Protein AF-A0AAV2E7E8-F1 (afdb_monomer_lite)

Radius of gyration: 23.96 Å; chains: 1; bounding box: 66×67×50 Å

Organism: NCBI:txid586398

Structure (mmCIF, N/CA/C/O backbone):
data_AF-A0AAV2E7E8-F1
#
_entry.id   AF-A0AAV2E7E8-F1
#
loop_
_atom_site.group_PDB
_atom_site.id
_atom_site.type_symbol
_atom_site.label_atom_id
_atom_site.label_alt_id
_atom_site.label_comp_id
_atom_site.label_asym_id
_atom_site.label_entity_id
_atom_site.label_seq_id
_atom_site.pdbx_PDB_ins_code
_atom_site.Cartn_x
_atom_site.Cartn_y
_atom_site.Cartn_z
_atom_site.occupancy
_atom_site.B_iso_or_equiv
_atom_site.auth_seq_id
_atom_site.auth_comp_id
_atom_site.auth_asym_id
_atom_site.auth_atom_id
_atom_site.pdbx_PDB_model_num
ATOM 1 N N . MET A 1 1 ? 49.429 22.406 -26.786 1.00 33.91 1 MET A N 1
ATOM 2 C CA . MET A 1 1 ? 49.456 23.536 -25.833 1.00 33.91 1 MET A CA 1
ATOM 3 C C . MET A 1 1 ? 48.146 23.530 -25.063 1.00 33.91 1 MET A C 1
ATOM 5 O O . MET A 1 1 ? 47.120 23.198 -25.635 1.00 33.91 1 MET A O 1
ATOM 9 N N . HIS A 1 2 ? 48.253 23.764 -23.764 1.00 39.00 2 HIS A N 1
ATOM 10 C CA . HIS A 1 2 ? 47.274 23.572 -22.694 1.00 39.00 2 HIS A CA 1
ATOM 11 C C . HIS A 1 2 ? 45.942 24.323 -22.896 1.00 39.00 2 HIS A C 1
ATOM 13 O O . HIS A 1 2 ? 45.970 25.504 -23.233 1.00 39.00 2 HIS A O 1
ATOM 19 N N . ILE A 1 3 ? 44.807 23.685 -22.582 1.00 33.84 3 ILE A N 1
ATOM 20 C CA . ILE A 1 3 ? 43.578 24.383 -22.161 1.00 33.84 3 ILE A CA 1
ATOM 21 C C . ILE A 1 3 ? 43.200 23.827 -20.774 1.00 33.84 3 ILE A C 1
ATOM 23 O O . ILE A 1 3 ? 43.274 22.610 -20.594 1.00 33.84 3 ILE A O 1
ATOM 27 N N . PRO A 1 4 ? 42.902 24.678 -19.773 1.00 36.94 4 PRO A N 1
ATOM 28 C CA . PRO A 1 4 ? 43.072 24.346 -18.362 1.00 36.94 4 PRO A CA 1
ATOM 29 C C . PRO A 1 4 ? 41.870 23.628 -17.750 1.00 36.94 4 PRO A C 1
ATOM 31 O O . PRO A 1 4 ? 40.715 23.886 -18.083 1.00 36.94 4 PRO A O 1
ATOM 34 N N . SER A 1 5 ? 42.173 22.798 -16.759 1.00 44.66 5 SER A N 1
ATOM 35 C CA . SER A 1 5 ? 41.246 22.231 -15.789 1.00 44.66 5 SER A CA 1
ATOM 36 C C . SER A 1 5 ? 40.805 23.288 -14.771 1.00 44.66 5 SER A C 1
ATOM 38 O O . SER A 1 5 ? 41.518 23.516 -13.797 1.00 44.66 5 SER A O 1
ATOM 40 N N . HIS A 1 6 ? 39.645 23.916 -14.969 1.00 56.31 6 HIS A N 1
ATOM 41 C CA . HIS A 1 6 ? 38.824 24.422 -13.863 1.00 56.31 6 HIS A CA 1
ATOM 42 C C . HIS A 1 6 ? 37.425 24.812 -14.355 1.00 56.31 6 HIS A C 1
ATOM 44 O O . HIS A 1 6 ? 37.225 25.920 -14.842 1.00 56.31 6 HIS A O 1
ATOM 50 N N . PHE A 1 7 ? 36.448 23.927 -14.167 1.00 31.77 7 PHE A N 1
ATOM 51 C CA . PHE A 1 7 ? 35.120 24.350 -13.730 1.00 31.77 7 PHE A CA 1
ATOM 52 C C . PHE A 1 7 ? 34.410 23.160 -13.086 1.00 31.77 7 PHE A C 1
ATOM 54 O O . PHE A 1 7 ? 33.981 22.216 -13.742 1.00 31.77 7 PHE A O 1
ATOM 61 N N . MET A 1 8 ? 34.367 23.206 -11.761 1.00 48.09 8 ME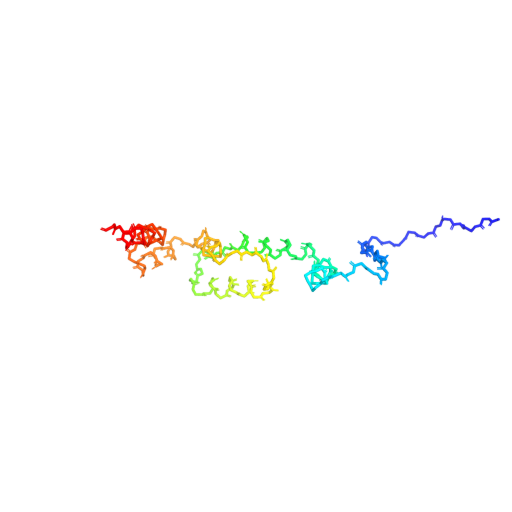T A N 1
ATOM 62 C CA . MET A 1 8 ? 33.480 22.413 -10.933 1.00 48.09 8 MET A CA 1
ATOM 63 C C . MET A 1 8 ? 32.146 23.165 -10.918 1.00 48.09 8 MET A C 1
ATOM 65 O O . MET A 1 8 ? 32.094 24.278 -10.401 1.00 48.09 8 MET A O 1
ATOM 69 N N . VAL A 1 9 ? 31.111 22.597 -11.538 1.00 38.69 9 VAL A N 1
ATOM 70 C CA . VAL A 1 9 ? 29.712 22.971 -11.293 1.00 38.69 9 VAL A CA 1
ATOM 71 C C . VAL A 1 9 ? 28.928 21.670 -11.203 1.00 38.69 9 VAL A C 1
ATOM 73 O O . VAL A 1 9 ? 28.656 21.013 -12.201 1.00 38.69 9 VAL A O 1
ATOM 76 N N . ASP A 1 10 ? 28.690 21.313 -9.951 1.00 38.62 10 ASP A N 1
ATOM 77 C CA . ASP A 1 10 ? 27.472 20.721 -9.429 1.00 38.62 10 ASP A CA 1
ATOM 78 C C . ASP A 1 10 ? 27.165 19.272 -9.826 1.00 38.62 10 ASP A C 1
ATOM 80 O O . ASP A 1 10 ? 26.886 18.910 -10.968 1.00 38.62 10 ASP A O 1
ATOM 84 N N . GLY A 1 11 ? 27.188 18.427 -8.790 1.00 46.97 11 GLY A N 1
ATOM 85 C CA . GLY A 1 11 ? 26.577 17.110 -8.813 1.00 46.97 11 GLY A CA 1
ATOM 86 C C . GLY A 1 11 ? 25.097 17.186 -9.188 1.00 46.97 11 GLY A C 1
ATOM 87 O O . GLY A 1 11 ? 24.481 18.245 -9.132 1.00 46.97 11 GLY A O 1
ATOM 88 N N . TRP A 1 12 ? 24.548 16.015 -9.516 1.00 43.59 12 TRP A N 1
ATOM 89 C CA . TRP A 1 12 ? 23.216 15.781 -10.087 1.00 43.59 12 TRP A CA 1
ATOM 90 C C . TRP A 1 12 ? 23.160 15.917 -11.612 1.00 43.59 12 TRP A C 1
ATOM 92 O O . TRP A 1 12 ? 22.627 16.879 -12.145 1.00 43.59 12 TRP A O 1
ATOM 102 N N . ASN A 1 13 ? 23.698 14.908 -12.311 1.00 44.09 13 ASN A N 1
ATOM 103 C CA . ASN A 1 13 ? 23.050 14.221 -13.443 1.00 44.09 13 ASN A CA 1
ATOM 104 C C . ASN A 1 13 ? 24.015 13.199 -14.059 1.00 44.09 13 ASN A C 1
ATOM 106 O O . ASN A 1 13 ? 24.544 13.392 -15.149 1.00 44.09 13 ASN A O 1
ATOM 110 N N . GLN A 1 14 ? 24.219 12.073 -13.376 1.00 41.88 14 GLN A N 1
ATOM 111 C CA . GLN A 1 14 ? 24.822 10.899 -14.005 1.00 41.88 14 GLN A CA 1
ATOM 112 C C . GLN A 1 14 ? 23.716 9.963 -14.494 1.00 41.88 14 GLN A C 1
ATOM 114 O O . GLN A 1 14 ? 23.553 8.844 -14.023 1.00 41.88 14 GLN A O 1
ATOM 119 N N . VAL A 1 15 ? 22.922 10.453 -15.446 1.00 48.22 15 VAL A N 1
ATOM 120 C CA . VAL A 1 15 ? 22.283 9.572 -16.426 1.00 48.22 15 VAL A CA 1
ATOM 121 C C . VAL A 1 15 ? 23.244 9.487 -17.599 1.00 48.22 15 VAL A C 1
ATOM 123 O O . VAL A 1 15 ? 23.202 10.279 -18.537 1.00 48.22 15 VAL A O 1
ATOM 126 N N . GLU A 1 16 ? 24.184 8.556 -17.501 1.00 47.12 16 GLU A N 1
ATOM 127 C CA . GLU A 1 16 ? 25.061 8.199 -18.606 1.00 47.12 16 GLU A CA 1
ATOM 128 C C . GLU A 1 16 ? 24.173 7.701 -19.761 1.00 47.12 16 GLU A C 1
ATOM 130 O O . GLU A 1 16 ? 23.656 6.584 -19.744 1.00 47.12 16 GLU A O 1
ATOM 135 N N . CYS A 1 17 ? 23.907 8.564 -20.748 1.00 49.12 17 CYS A N 1
ATOM 136 C CA . CYS A 1 17 ? 23.225 8.180 -21.982 1.00 49.12 17 CYS A CA 1
ATOM 137 C C . CYS A 1 17 ? 24.193 7.318 -22.800 1.00 49.12 17 CYS A C 1
ATOM 139 O O . CYS A 1 17 ? 24.847 7.792 -23.727 1.00 49.12 17 CYS A O 1
ATOM 141 N N . THR A 1 18 ? 24.315 6.044 -22.434 1.00 48.75 18 THR A N 1
ATOM 142 C CA . THR A 1 18 ? 25.088 5.072 -23.201 1.00 48.75 18 THR A CA 1
ATOM 143 C C . THR A 1 18 ? 24.425 4.905 -24.571 1.00 48.75 18 THR A C 1
ATOM 145 O O . THR A 1 18 ? 23.301 4.418 -24.711 1.00 48.75 18 THR A O 1
ATOM 148 N N . TYR A 1 19 ? 25.091 5.401 -25.612 1.00 51.25 19 TYR A N 1
ATOM 149 C CA . TYR A 1 19 ? 24.662 5.234 -26.997 1.00 51.25 19 TYR A CA 1
ATOM 150 C C . TYR A 1 19 ? 24.849 3.757 -27.379 1.00 51.25 19 TYR A C 1
ATOM 152 O O . TYR A 1 19 ? 25.969 3.315 -27.624 1.00 51.25 19 TYR A O 1
ATOM 160 N N . GLN A 1 20 ? 23.770 2.965 -27.365 1.00 57.78 20 GLN A N 1
ATOM 161 C CA . GLN A 1 20 ? 23.816 1.564 -27.799 1.00 57.78 20 GLN A CA 1
ATOM 162 C C . GLN A 1 20 ? 23.797 1.461 -29.338 1.00 57.78 20 GLN A C 1
ATOM 164 O O . GLN A 1 20 ? 23.099 2.240 -29.989 1.00 57.78 20 GLN A O 1
ATOM 169 N N . PRO A 1 21 ? 24.533 0.507 -29.941 1.00 56.88 21 PRO A N 1
ATOM 170 C CA . PRO A 1 21 ? 24.672 0.410 -31.393 1.00 56.88 21 PRO A CA 1
ATOM 171 C C . PRO A 1 21 ? 23.352 0.049 -32.102 1.00 56.88 21 PRO A C 1
ATOM 173 O O . PRO A 1 21 ? 22.477 -0.610 -31.530 1.00 56.88 21 PRO A O 1
ATOM 176 N N . HIS A 1 22 ? 23.252 0.473 -33.371 1.00 48.69 22 HIS A N 1
ATOM 177 C CA . HIS A 1 22 ? 22.077 0.501 -34.277 1.00 48.69 22 HIS A CA 1
ATOM 178 C C . HIS A 1 22 ? 21.394 -0.853 -34.595 1.00 48.69 22 HIS A C 1
ATOM 180 O O . HIS A 1 22 ? 20.626 -0.954 -35.543 1.00 48.69 22 HIS A O 1
ATOM 186 N N . HIS A 1 23 ? 21.663 -1.916 -33.842 1.00 55.62 23 HIS A N 1
ATOM 187 C CA . HIS A 1 23 ? 21.192 -3.285 -34.126 1.00 55.62 23 HIS A CA 1
ATOM 188 C C . HIS A 1 23 ? 20.943 -4.098 -32.847 1.00 55.62 23 HIS A C 1
ATOM 190 O O . HIS A 1 23 ? 20.874 -5.322 -32.873 1.00 55.62 23 HIS A O 1
ATOM 196 N N . SER A 1 24 ? 20.827 -3.428 -31.701 1.00 68.00 24 SER A N 1
ATOM 197 C CA . SER A 1 24 ? 20.795 -4.109 -30.407 1.00 68.00 24 SER A CA 1
ATOM 198 C C . SER A 1 24 ? 19.408 -4.555 -29.947 1.00 68.00 24 SER A C 1
ATOM 200 O O . SER A 1 24 ? 19.342 -5.158 -28.888 1.00 68.00 24 SER A O 1
ATOM 202 N N . ILE A 1 25 ? 18.331 -4.231 -30.672 1.00 77.25 25 ILE A N 1
ATOM 203 C CA . ILE A 1 25 ? 16.953 -4.592 -30.305 1.00 77.25 25 ILE A CA 1
ATOM 204 C C . ILE A 1 25 ?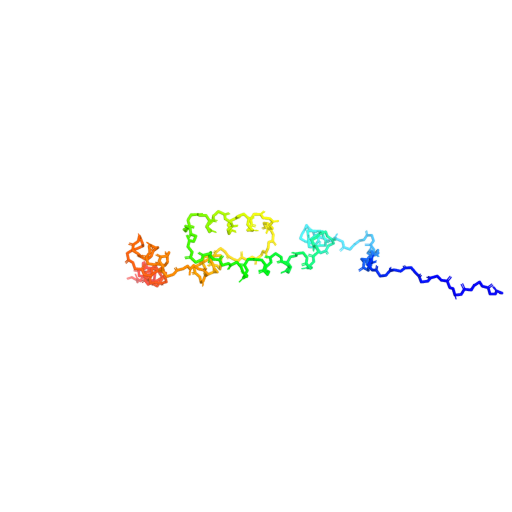 16.473 -5.680 -31.256 1.00 77.25 25 ILE A C 1
ATOM 206 O O . ILE A 1 25 ? 16.256 -5.415 -32.436 1.00 77.25 25 ILE A O 1
ATOM 210 N N . THR A 1 26 ? 16.347 -6.903 -30.745 1.00 85.12 26 THR A N 1
ATOM 211 C CA . THR A 1 26 ? 16.078 -8.096 -31.576 1.00 85.12 26 THR A CA 1
ATOM 212 C C . THR A 1 26 ? 14.681 -8.688 -31.387 1.00 85.12 26 THR A C 1
ATOM 214 O O . THR A 1 26 ? 14.253 -9.513 -32.191 1.00 85.12 26 THR A O 1
ATOM 217 N N . SER A 1 27 ? 13.936 -8.242 -30.372 1.00 87.56 27 SER A N 1
ATOM 218 C CA . SER A 1 27 ? 12.559 -8.663 -30.106 1.00 87.56 27 SER A CA 1
ATOM 219 C C . SER A 1 27 ? 11.739 -7.541 -29.461 1.00 87.56 27 SER A C 1
ATOM 221 O O . SER A 1 27 ? 12.283 -6.530 -29.009 1.00 87.56 27 SER A O 1
ATOM 223 N N . TRP A 1 28 ? 10.417 -7.730 -29.406 1.00 80.44 28 TRP A N 1
ATOM 224 C CA . TRP A 1 28 ? 9.513 -6.840 -28.673 1.00 80.44 28 TRP A CA 1
ATOM 225 C C . TRP A 1 28 ? 9.860 -6.778 -27.180 1.00 80.44 28 TRP A C 1
ATOM 227 O O . TRP A 1 28 ? 9.926 -5.691 -26.613 1.00 80.44 28 TRP A O 1
ATOM 237 N N . ASP A 1 29 ? 10.179 -7.920 -26.568 1.00 79.94 29 ASP A N 1
ATOM 238 C CA . ASP A 1 29 ? 10.576 -7.976 -25.159 1.00 79.94 29 ASP A CA 1
ATOM 239 C C . ASP A 1 29 ? 11.867 -7.198 -24.894 1.00 79.94 29 ASP A C 1
ATOM 241 O O . ASP A 1 29 ? 11.973 -6.489 -23.897 1.00 79.94 29 ASP A O 1
ATOM 245 N N . ASP A 1 30 ? 12.844 -7.272 -25.798 1.00 81.56 30 ASP A N 1
ATOM 246 C CA . ASP A 1 30 ? 14.108 -6.543 -25.675 1.00 81.56 30 ASP A CA 1
ATOM 247 C C . ASP A 1 30 ? 13.902 -5.021 -25.807 1.00 81.56 30 ASP A C 1
ATOM 249 O O . ASP A 1 30 ? 14.463 -4.235 -25.039 1.00 81.56 30 ASP A O 1
ATOM 253 N N . LEU A 1 31 ? 13.012 -4.593 -26.712 1.00 83.00 31 LEU A N 1
ATOM 254 C CA . LEU A 1 31 ? 12.579 -3.197 -26.815 1.00 83.00 31 LEU A CA 1
ATOM 255 C C . LEU A 1 31 ? 11.907 -2.732 -25.519 1.00 83.00 31 LEU A C 1
ATOM 257 O O . LEU A 1 31 ? 12.288 -1.696 -24.973 1.00 83.00 31 LEU A O 1
ATOM 261 N N . CYS A 1 32 ? 10.927 -3.494 -25.028 1.00 78.81 32 CYS A N 1
ATOM 262 C CA . CYS A 1 32 ? 10.210 -3.194 -23.795 1.00 78.81 32 CYS A CA 1
ATOM 263 C C . CYS A 1 32 ? 11.171 -3.108 -22.609 1.00 78.81 32 CYS A C 1
ATOM 265 O O . CYS A 1 32 ? 11.161 -2.112 -21.892 1.00 78.81 32 CYS A O 1
ATOM 267 N N . ASN A 1 33 ? 12.061 -4.085 -22.437 1.00 76.44 33 ASN A N 1
ATOM 268 C CA . ASN A 1 33 ? 13.027 -4.119 -21.342 1.00 76.44 33 ASN A CA 1
ATOM 269 C C . ASN A 1 33 ? 13.981 -2.925 -21.372 1.00 76.44 33 ASN A C 1
ATOM 271 O O . ASN A 1 33 ? 14.212 -2.299 -20.339 1.00 76.44 33 ASN A O 1
ATOM 275 N N . LYS A 1 34 ? 14.505 -2.552 -22.544 1.00 80.00 34 LYS A N 1
ATOM 276 C CA . LYS A 1 34 ? 15.376 -1.374 -22.672 1.00 80.00 34 LYS A CA 1
ATOM 277 C C . LYS A 1 34 ? 14.625 -0.068 -22.480 1.00 80.00 34 LYS A C 1
ATOM 279 O O . LYS A 1 34 ? 15.170 0.863 -21.891 1.00 80.00 34 LYS A O 1
ATOM 284 N N . PHE A 1 35 ? 13.382 0.007 -22.948 1.00 78.12 35 PHE A N 1
ATOM 285 C CA . PHE A 1 35 ? 12.508 1.144 -22.695 1.00 78.12 35 PHE A CA 1
ATOM 286 C C . PHE A 1 35 ? 12.258 1.298 -21.189 1.00 78.12 35 PHE A C 1
ATOM 288 O O . PHE A 1 35 ? 12.500 2.368 -20.634 1.00 78.12 35 PHE A O 1
ATOM 295 N N . PHE A 1 36 ? 11.885 0.224 -20.494 1.00 74.00 36 PHE A N 1
ATOM 296 C CA . PHE A 1 36 ? 11.715 0.246 -19.044 1.00 74.00 36 PHE A CA 1
ATOM 297 C C . PHE A 1 36 ? 13.021 0.597 -18.327 1.00 74.00 36 PHE A C 1
ATOM 299 O O . PHE A 1 36 ? 13.019 1.501 -17.505 1.00 74.00 36 PHE A O 1
ATOM 306 N N . ALA A 1 37 ? 14.156 -0.000 -18.689 1.00 72.81 37 ALA A N 1
ATOM 307 C CA . ALA A 1 37 ? 15.445 0.315 -18.070 1.00 72.81 37 ALA A CA 1
ATOM 308 C C . ALA A 1 37 ? 15.882 1.780 -18.273 1.00 72.81 37 ALA A C 1
ATOM 310 O O . ALA A 1 37 ? 16.556 2.348 -17.414 1.00 72.81 37 ALA A O 1
ATOM 311 N N . ARG A 1 38 ? 15.509 2.400 -19.401 1.00 72.25 38 ARG A N 1
ATOM 312 C CA . ARG A 1 38 ? 15.883 3.781 -19.737 1.00 72.25 38 ARG A CA 1
ATOM 313 C C . ARG A 1 38 ? 14.936 4.827 -19.158 1.00 72.25 38 ARG A C 1
ATOM 315 O O . ARG A 1 38 ? 15.391 5.903 -18.778 1.00 72.25 38 ARG A O 1
ATOM 322 N N . TYR A 1 39 ? 13.637 4.543 -19.134 1.00 69.56 39 TYR A N 1
ATOM 323 C CA . TYR A 1 39 ? 12.602 5.519 -18.773 1.00 69.56 39 TYR A CA 1
ATOM 324 C C . TYR A 1 39 ? 11.986 5.264 -17.396 1.00 69.56 39 TYR A C 1
ATOM 326 O O . TYR A 1 39 ? 11.526 6.206 -16.747 1.00 69.56 39 TYR A O 1
ATOM 334 N N . ILE A 1 40 ? 12.008 4.022 -16.913 1.00 71.38 40 ILE A N 1
ATOM 335 C CA . ILE A 1 40 ? 11.621 3.678 -15.546 1.00 71.38 40 ILE A CA 1
ATOM 336 C C . ILE A 1 40 ? 12.885 3.605 -14.705 1.00 71.38 40 ILE A C 1
ATOM 338 O O . ILE A 1 40 ? 13.573 2.592 -14.627 1.00 71.38 40 ILE A O 1
ATOM 342 N N . LEU A 1 41 ? 13.190 4.737 -14.072 1.00 73.06 41 LEU A N 1
ATOM 343 C CA . LEU A 1 41 ? 14.339 4.867 -13.190 1.00 73.06 41 LEU A CA 1
ATOM 344 C C . LEU A 1 41 ? 14.231 3.811 -12.069 1.00 73.06 41 LEU A C 1
ATOM 346 O O . LEU A 1 41 ? 13.244 3.828 -11.321 1.00 73.06 41 LEU A O 1
ATOM 350 N N . PRO A 1 42 ? 15.218 2.908 -11.906 1.00 72.44 42 PRO A N 1
ATOM 351 C CA . PRO A 1 42 ? 15.198 1.903 -10.842 1.00 72.44 42 PRO A CA 1
ATOM 352 C C . PRO A 1 42 ? 15.018 2.523 -9.453 1.00 72.44 42 PRO A C 1
ATOM 354 O O . PRO A 1 42 ? 14.309 1.973 -8.617 1.00 72.44 42 PRO A O 1
ATOM 357 N N . SER A 1 43 ? 15.570 3.721 -9.238 1.00 74.88 43 SER A N 1
ATOM 358 C CA . SER A 1 43 ? 15.383 4.510 -8.018 1.00 74.88 43 SER A CA 1
ATOM 359 C C . SER A 1 43 ? 13.930 4.935 -7.792 1.00 74.88 43 SER A C 1
ATOM 361 O O . SER A 1 43 ? 13.443 4.841 -6.672 1.00 74.88 43 SER A O 1
ATOM 363 N N . LYS A 1 44 ? 13.199 5.336 -8.840 1.00 76.00 44 LYS A N 1
ATOM 364 C CA . LYS A 1 44 ? 11.772 5.678 -8.737 1.00 76.00 44 LYS A CA 1
ATOM 365 C C . LYS A 1 44 ? 10.937 4.448 -8.385 1.00 76.00 44 LYS A C 1
ATOM 367 O O . LYS A 1 44 ? 10.050 4.533 -7.546 1.00 76.00 44 LYS A O 1
ATOM 372 N N . THR A 1 45 ? 11.259 3.298 -8.975 1.00 76.50 45 THR A N 1
ATOM 373 C CA . THR A 1 45 ? 10.601 2.025 -8.639 1.00 76.50 45 THR A CA 1
ATOM 374 C C . THR A 1 45 ? 10.912 1.595 -7.205 1.00 76.50 45 THR A C 1
ATOM 376 O O . THR A 1 45 ? 10.012 1.163 -6.492 1.00 76.50 45 THR A O 1
ATOM 379 N N . ALA A 1 46 ? 12.159 1.745 -6.751 1.00 79.56 46 ALA A N 1
ATOM 380 C CA . ALA A 1 46 ? 12.562 1.432 -5.382 1.00 79.56 46 ALA A CA 1
ATOM 381 C C . ALA A 1 46 ? 11.871 2.336 -4.347 1.00 79.56 46 ALA A C 1
ATOM 383 O O . ALA A 1 46 ? 11.378 1.831 -3.343 1.00 79.56 46 ALA A O 1
ATOM 384 N N . LEU A 1 47 ? 11.766 3.642 -4.618 1.00 82.06 47 LEU A N 1
ATOM 385 C CA . LEU A 1 47 ? 11.019 4.580 -3.775 1.00 82.06 47 LEU A CA 1
ATOM 386 C C . LEU A 1 47 ? 9.540 4.193 -3.673 1.00 82.06 47 LEU A C 1
ATOM 388 O O . LEU A 1 47 ? 9.011 4.132 -2.573 1.00 82.06 47 LEU A O 1
ATOM 392 N N . MET A 1 48 ? 8.897 3.850 -4.791 1.00 80.94 48 MET A N 1
ATOM 393 C CA . MET A 1 48 ? 7.491 3.422 -4.793 1.00 80.94 48 MET A CA 1
ATOM 394 C C . MET A 1 48 ? 7.285 2.114 -4.020 1.00 80.94 48 MET A C 1
ATOM 396 O O . MET A 1 48 ? 6.332 1.994 -3.259 1.00 80.94 48 MET A O 1
ATOM 400 N N . ARG A 1 49 ? 8.200 1.141 -4.150 1.00 82.44 49 ARG A N 1
ATOM 401 C CA . ARG A 1 49 ? 8.171 -0.074 -3.316 1.00 82.44 49 ARG A CA 1
ATOM 402 C C . ARG A 1 49 ? 8.309 0.269 -1.835 1.00 82.44 49 ARG A C 1
ATOM 404 O O . ARG A 1 49 ? 7.578 -0.294 -1.031 1.00 82.44 49 ARG A O 1
ATOM 411 N N . SER A 1 50 ? 9.189 1.213 -1.497 1.00 83.81 50 SER A N 1
ATOM 412 C CA . SER A 1 50 ? 9.343 1.711 -0.130 1.00 83.81 50 SER A CA 1
ATOM 413 C C . SER A 1 50 ? 8.052 2.342 0.388 1.00 83.81 50 SER A C 1
ATOM 415 O O . SER A 1 50 ? 7.635 1.993 1.484 1.00 83.81 50 SER A O 1
ATOM 417 N N . GLU A 1 51 ? 7.388 3.203 -0.394 1.00 84.94 51 GLU A N 1
ATOM 418 C CA . GLU A 1 51 ? 6.099 3.815 -0.028 1.00 84.94 51 GLU A CA 1
ATOM 419 C C . GLU A 1 51 ? 5.028 2.756 0.258 1.00 84.94 51 GLU A C 1
ATOM 421 O O . GLU A 1 51 ? 4.329 2.855 1.260 1.00 84.94 51 GLU A O 1
ATOM 426 N N . ILE A 1 52 ? 4.945 1.708 -0.569 1.00 83.50 52 ILE A N 1
ATOM 427 C CA . ILE A 1 52 ? 4.016 0.586 -0.361 1.00 83.50 52 ILE A CA 1
ATOM 428 C C . ILE A 1 52 ? 4.329 -0.147 0.950 1.00 83.50 52 ILE A C 1
ATOM 430 O O . ILE A 1 52 ? 3.422 -0.431 1.724 1.00 83.50 52 ILE A O 1
ATOM 434 N N . THR A 1 53 ? 5.603 -0.453 1.215 1.00 81.75 53 THR A N 1
ATOM 435 C CA . THR A 1 53 ? 6.008 -1.225 2.406 1.00 81.75 53 THR A CA 1
ATOM 436 C C . THR A 1 53 ? 6.040 -0.417 3.704 1.00 81.75 53 THR A C 1
ATOM 438 O O . THR A 1 53 ? 5.998 -1.004 4.778 1.00 81.75 53 THR A O 1
ATOM 441 N N . MET A 1 54 ? 6.162 0.909 3.620 1.00 86.81 54 MET A N 1
ATOM 442 C CA . MET A 1 54 ? 6.192 1.819 4.773 1.00 86.81 54 MET A CA 1
ATOM 443 C C . MET A 1 54 ? 4.818 2.412 5.096 1.00 86.81 54 MET A C 1
ATOM 445 O O . MET A 1 54 ? 4.673 3.097 6.112 1.00 86.81 54 MET A O 1
ATOM 449 N N . PHE A 1 55 ? 3.828 2.191 4.229 1.00 88.69 55 PHE A N 1
ATOM 450 C CA . PHE A 1 55 ? 2.456 2.584 4.493 1.00 88.69 55 PHE A CA 1
ATOM 451 C C . PHE A 1 55 ? 1.982 1.946 5.799 1.00 88.69 55 PHE A C 1
ATOM 453 O O . PHE A 1 55 ? 2.235 0.772 6.049 1.00 88.69 55 PHE A O 1
ATOM 460 N N . HIS A 1 56 ? 1.299 2.726 6.624 1.00 90.50 56 HIS A N 1
ATOM 461 C CA . HIS A 1 56 ? 0.613 2.236 7.804 1.00 90.50 56 HIS A CA 1
ATOM 462 C C . HIS A 1 56 ? -0.693 2.988 7.965 1.00 90.50 56 HIS A C 1
ATOM 464 O O . HIS A 1 56 ? -0.800 4.158 7.596 1.00 90.50 56 HIS A O 1
ATOM 470 N N . GLN A 1 57 ? -1.696 2.288 8.478 1.00 92.56 57 GLN A N 1
ATOM 471 C CA . GLN A 1 57 ? -2.931 2.929 8.879 1.00 92.56 57 GLN A CA 1
ATOM 472 C C . GLN A 1 57 ? -2.665 3.798 10.114 1.00 92.56 57 GLN A C 1
ATOM 474 O O . GLN A 1 57 ? -2.017 3.353 11.061 1.00 92.56 57 GLN A O 1
ATOM 479 N N . GLU A 1 58 ? -3.185 5.023 10.101 1.00 92.56 58 GLU A N 1
ATOM 480 C CA . GLU A 1 58 ? -3.187 5.906 11.270 1.00 92.56 58 GLU A CA 1
ATOM 481 C C . GLU A 1 58 ? -3.975 5.270 12.428 1.00 92.56 58 GLU A C 1
ATOM 483 O O . GLU A 1 58 ? -4.986 4.610 12.192 1.00 92.56 58 GLU A O 1
ATOM 488 N N . GLU A 1 59 ? -3.541 5.485 13.674 1.00 87.44 59 GLU A N 1
ATOM 489 C CA . GLU A 1 59 ? -4.078 4.798 14.868 1.00 87.44 59 GLU A CA 1
ATOM 490 C C . GLU A 1 59 ? -5.609 4.918 14.996 1.00 87.44 59 GLU A C 1
ATOM 492 O O . GLU A 1 59 ? -6.287 3.927 15.262 1.00 87.44 59 GLU A O 1
ATOM 497 N N . ASP A 1 60 ? -6.154 6.098 14.688 1.00 89.56 60 ASP A N 1
ATOM 498 C CA . ASP A 1 60 ? -7.594 6.390 14.706 1.00 89.56 60 ASP A CA 1
ATOM 499 C C . ASP A 1 60 ? -8.218 6.480 13.295 1.00 89.56 60 ASP A C 1
ATOM 501 O O . ASP A 1 60 ? -9.370 6.894 13.127 1.00 89.56 60 ASP A O 1
ATOM 505 N N . GLY A 1 61 ? -7.459 6.134 12.252 1.00 90.50 61 GLY A N 1
ATOM 506 C CA . GLY A 1 61 ? -7.894 6.247 10.862 1.00 90.50 61 GLY A CA 1
ATOM 507 C C . GLY A 1 61 ? -8.911 5.163 10.483 1.00 90.50 61 GLY A C 1
ATOM 508 O O . GLY A 1 61 ? -8.750 4.003 10.868 1.00 90.50 61 GLY A O 1
ATOM 509 N N . PRO A 1 62 ? -9.950 5.465 9.686 1.00 93.31 62 PRO A N 1
ATOM 510 C CA . PRO A 1 62 ? -10.889 4.453 9.218 1.00 93.31 62 PRO A CA 1
ATOM 511 C C . PRO A 1 62 ? -10.248 3.524 8.173 1.00 93.31 62 PRO A C 1
ATOM 513 O O . PRO A 1 62 ? -9.512 3.961 7.288 1.00 93.31 62 PRO A O 1
ATOM 516 N N . LEU A 1 63 ? -10.606 2.233 8.210 1.00 92.19 63 LEU A N 1
ATOM 517 C CA . LEU A 1 63 ? -10.113 1.214 7.266 1.00 92.19 63 LEU A CA 1
ATOM 518 C C . LEU A 1 63 ? -10.305 1.615 5.791 1.00 92.19 63 LEU A C 1
ATOM 520 O O . LEU A 1 63 ? -9.453 1.338 4.950 1.00 92.19 63 LEU A O 1
ATOM 524 N N . PHE A 1 64 ? -11.433 2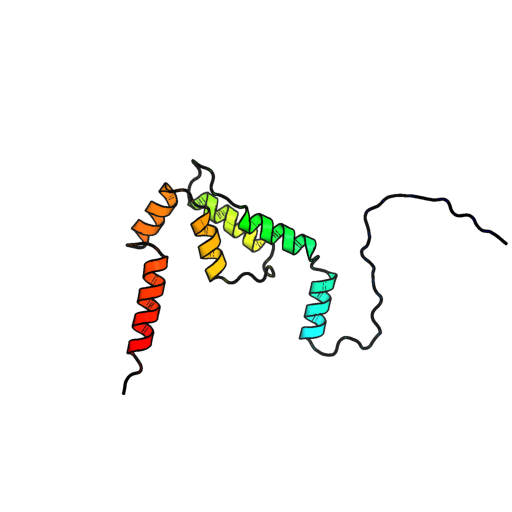.252 5.473 1.00 92.50 64 PHE A N 1
ATOM 525 C CA . PHE A 1 6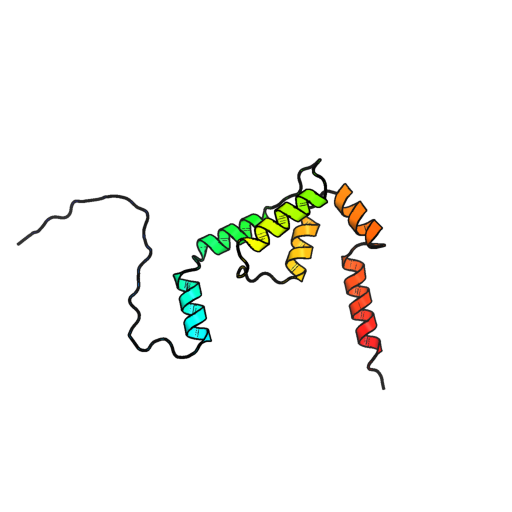4 ? -11.743 2.667 4.106 1.00 92.50 64 PHE A CA 1
ATOM 526 C C . PHE A 1 64 ? -10.748 3.708 3.573 1.00 92.50 64 PHE A C 1
ATOM 528 O O . PHE A 1 64 ? -10.266 3.568 2.455 1.00 92.50 64 PHE A O 1
ATOM 535 N N . GLU A 1 65 ? -10.380 4.696 4.389 1.00 93.75 65 GLU A N 1
ATOM 536 C CA . GLU A 1 65 ? -9.394 5.713 4.007 1.00 93.75 65 GLU A CA 1
ATOM 537 C C . GLU A 1 65 ? -8.006 5.091 3.827 1.00 93.75 65 GLU A C 1
ATOM 539 O O . GLU A 1 65 ? -7.321 5.362 2.840 1.00 93.75 65 GLU A O 1
ATOM 544 N N . ALA A 1 66 ? -7.624 4.166 4.716 1.00 93.88 66 ALA A N 1
ATOM 545 C CA . ALA A 1 66 ? -6.382 3.416 4.569 1.00 93.88 66 AL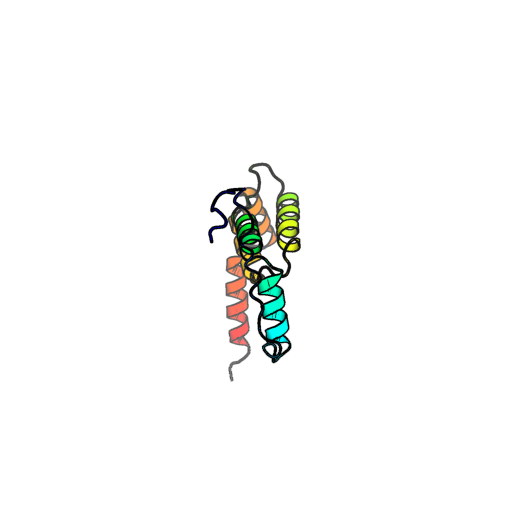A A CA 1
ATOM 546 C C . ALA A 1 66 ? -6.337 2.631 3.244 1.00 93.88 66 ALA A C 1
ATOM 548 O O . ALA A 1 66 ? -5.311 2.612 2.562 1.00 93.88 66 ALA A O 1
ATOM 549 N N . TRP A 1 67 ? -7.456 2.021 2.842 1.00 92.75 67 TRP A N 1
ATOM 550 C CA . TRP A 1 67 ? -7.575 1.319 1.563 1.00 92.75 67 TRP A CA 1
ATOM 551 C C . TRP A 1 67 ? -7.474 2.260 0.353 1.00 92.75 67 TRP A C 1
ATOM 553 O O . TRP A 1 67 ? -6.783 1.942 -0.620 1.00 92.75 67 TRP A O 1
ATOM 563 N N . GLU A 1 68 ? -8.118 3.429 0.396 1.00 93.62 68 GLU A N 1
ATOM 564 C CA . GLU A 1 68 ? -8.027 4.431 -0.675 1.00 93.62 68 GLU A CA 1
ATOM 565 C C . GLU A 1 68 ? -6.592 4.941 -0.851 1.00 93.62 68 GLU A C 1
ATOM 567 O O . GLU A 1 68 ? -6.086 5.007 -1.975 1.00 93.62 68 GLU A O 1
ATOM 572 N N . ILE A 1 69 ? -5.893 5.231 0.249 1.00 92.19 69 ILE A N 1
ATOM 573 C CA . ILE A 1 69 ? -4.494 5.663 0.196 1.00 92.19 69 ILE A CA 1
ATOM 574 C C . ILE A 1 69 ? -3.622 4.538 -0.364 1.00 92.19 69 ILE A C 1
ATOM 576 O O . ILE A 1 69 ? -2.876 4.768 -1.318 1.00 92.19 69 ILE A O 1
ATOM 580 N N . PHE A 1 70 ? -3.751 3.316 0.155 1.00 91.06 70 PHE A N 1
ATOM 581 C CA . PHE A 1 70 ? -2.962 2.173 -0.299 1.00 91.06 70 PHE A CA 1
ATOM 582 C C . PHE A 1 70 ? -3.137 1.904 -1.801 1.00 91.06 70 PHE A C 1
ATOM 584 O O . PHE A 1 70 ? -2.159 1.805 -2.545 1.00 91.06 70 PHE A O 1
ATOM 591 N N . THR A 1 71 ? -4.379 1.873 -2.284 1.00 89.62 71 THR A N 1
ATOM 592 C CA . THR A 1 71 ? -4.668 1.680 -3.713 1.00 89.62 71 THR A CA 1
ATOM 593 C C . THR A 1 71 ? -4.175 2.844 -4.569 1.00 89.62 71 THR A C 1
ATOM 595 O O . THR A 1 71 ? -3.654 2.613 -5.661 1.00 89.62 71 THR A O 1
ATOM 598 N N . SER A 1 72 ? -4.230 4.084 -4.071 1.00 90.38 72 SER A N 1
ATOM 599 C CA . SER A 1 72 ? -3.646 5.234 -4.770 1.00 90.38 72 SER A CA 1
ATOM 600 C C . SER A 1 72 ? -2.131 5.091 -4.965 1.00 90.38 72 SER A C 1
ATOM 602 O O . SER A 1 72 ? -1.616 5.472 -6.017 1.00 90.38 72 SER A O 1
ATOM 604 N N . ILE A 1 73 ? -1.415 4.500 -3.998 1.00 87.19 73 ILE A N 1
ATOM 605 C CA . ILE A 1 73 ? 0.029 4.244 -4.087 1.00 87.19 73 ILE A CA 1
ATOM 606 C C . ILE A 1 73 ? 0.304 3.167 -5.144 1.00 87.19 73 ILE A C 1
ATOM 608 O O . ILE A 1 73 ? 1.174 3.363 -5.994 1.00 87.19 73 ILE A O 1
ATOM 612 N N . LEU A 1 74 ? -0.473 2.079 -5.164 1.00 86.19 74 LEU A N 1
ATOM 613 C CA . LEU A 1 74 ? -0.350 1.029 -6.185 1.00 86.19 74 LEU A CA 1
ATOM 614 C C . LEU A 1 74 ? -0.555 1.584 -7.606 1.00 86.19 74 LEU A C 1
ATOM 616 O O . LEU A 1 74 ? 0.228 1.302 -8.517 1.00 86.19 74 LEU A O 1
ATOM 620 N N . LEU A 1 75 ? -1.556 2.451 -7.790 1.00 86.75 75 LEU A N 1
ATOM 621 C CA . LEU A 1 75 ? -1.885 3.048 -9.088 1.00 86.75 75 LEU A CA 1
ATOM 622 C C . LEU A 1 75 ? -0.802 3.996 -9.629 1.00 86.75 75 LEU A C 1
ATOM 624 O O . LEU A 1 75 ? -0.722 4.192 -10.843 1.00 86.75 75 LEU A O 1
ATOM 628 N N . LYS A 1 76 ? 0.069 4.558 -8.778 1.00 82.06 76 LYS A N 1
ATOM 629 C CA . LYS A 1 76 ? 1.190 5.410 -9.227 1.00 82.06 76 LYS A CA 1
ATOM 630 C C . LYS A 1 76 ? 2.240 4.641 -10.030 1.00 82.06 76 LYS A C 1
ATOM 632 O O . LYS A 1 76 ? 3.008 5.262 -10.769 1.00 82.06 76 LYS A O 1
ATOM 637 N N . CYS A 1 77 ? 2.315 3.317 -9.890 1.00 74.75 77 CYS A N 1
ATOM 638 C CA . CYS A 1 77 ? 3.319 2.508 -10.570 1.00 74.75 77 CYS A CA 1
ATOM 639 C C . CYS A 1 77 ? 2.751 1.154 -11.020 1.00 74.75 77 CYS A C 1
ATOM 641 O O . CYS A 1 77 ? 3.168 0.131 -10.500 1.00 74.75 77 CYS A O 1
ATOM 643 N N . PRO A 1 78 ? 1.891 1.089 -12.049 1.00 71.62 78 PRO A N 1
ATOM 644 C CA . PRO A 1 78 ? 1.300 -0.177 -12.511 1.00 71.62 78 PRO A CA 1
ATOM 645 C C . PRO A 1 78 ? 2.333 -1.221 -12.986 1.00 71.62 78 PRO A C 1
ATOM 647 O O . PRO A 1 78 ? 2.006 -2.386 -13.179 1.00 71.62 78 PRO A O 1
ATOM 650 N N . HIS A 1 79 ? 3.596 -0.817 -13.162 1.00 71.88 79 HIS A N 1
ATOM 651 C CA . HIS A 1 79 ? 4.725 -1.683 -13.510 1.00 71.88 79 HIS A CA 1
ATOM 652 C C . HIS A 1 79 ? 5.606 -2.052 -12.297 1.00 71.88 79 HIS A C 1
ATOM 654 O O . HIS A 1 79 ? 6.759 -2.442 -12.472 1.00 71.88 79 HIS A O 1
ATOM 660 N N . HIS A 1 80 ? 5.106 -1.923 -11.061 1.00 73.00 80 HIS A N 1
ATOM 661 C CA . HIS A 1 80 ? 5.884 -2.155 -9.835 1.00 73.00 80 HIS A CA 1
ATOM 662 C C . HIS A 1 80 ? 6.362 -3.613 -9.675 1.00 73.00 80 HIS A C 1
ATOM 664 O O . HIS A 1 80 ? 7.352 -3.850 -8.977 1.00 73.00 80 HIS A O 1
ATOM 670 N N . GLY A 1 81 ? 5.721 -4.581 -10.346 1.00 74.75 81 GLY A N 1
ATOM 671 C CA . GLY A 1 81 ? 6.133 -5.992 -10.364 1.00 74.75 81 GLY A CA 1
ATOM 672 C C . GLY A 1 81 ? 5.892 -6.729 -9.041 1.00 74.75 81 GLY A C 1
ATOM 673 O O . GLY A 1 81 ? 6.647 -7.633 -8.698 1.00 74.75 81 GLY A O 1
ATOM 674 N N . ILE A 1 82 ? 4.875 -6.307 -8.288 1.00 80.25 82 ILE A N 1
ATOM 675 C CA . ILE A 1 82 ? 4.450 -6.921 -7.022 1.00 80.25 82 ILE A CA 1
ATOM 676 C C . ILE A 1 82 ? 3.249 -7.803 -7.358 1.00 80.25 82 ILE A C 1
ATOM 678 O O . ILE A 1 82 ? 2.386 -7.385 -8.127 1.00 80.25 82 ILE A O 1
ATOM 682 N N . ALA A 1 83 ? 3.236 -9.032 -6.844 1.00 83.81 83 ALA A N 1
ATOM 683 C CA . ALA A 1 83 ? 2.141 -9.964 -7.077 1.00 83.81 83 ALA A CA 1
ATOM 684 C C . ALA A 1 83 ? 0.888 -9.556 -6.287 1.00 83.81 83 ALA A C 1
ATOM 686 O O . ALA A 1 83 ? 1.000 -9.068 -5.165 1.00 83.81 83 ALA A O 1
ATOM 687 N N . ASP A 1 84 ? -0.298 -9.836 -6.829 1.00 83.81 84 ASP A N 1
ATOM 688 C CA . ASP A 1 84 ? -1.569 -9.421 -6.217 1.00 83.81 84 ASP A CA 1
ATOM 689 C C . ASP A 1 84 ? -1.752 -9.931 -4.781 1.00 83.81 84 ASP A C 1
ATOM 691 O O . ASP A 1 84 ? -2.214 -9.194 -3.912 1.00 83.81 84 ASP A O 1
ATOM 695 N N . TRP A 1 85 ? -1.336 -11.170 -4.501 1.00 83.25 85 TRP A N 1
ATOM 696 C CA . TRP A 1 85 ? -1.411 -11.739 -3.151 1.00 83.25 85 TRP A CA 1
ATOM 697 C C . TRP A 1 85 ? -0.533 -10.976 -2.145 1.00 83.25 85 TRP A C 1
ATOM 699 O O . TRP A 1 85 ? -0.906 -10.831 -0.982 1.00 83.25 85 TRP A O 1
ATOM 709 N N . LEU A 1 86 ? 0.597 -10.430 -2.603 1.00 86.81 86 LEU A N 1
ATOM 710 C CA . LEU A 1 86 ? 1.521 -9.667 -1.770 1.00 86.81 86 LEU A CA 1
ATOM 711 C C . LEU A 1 86 ? 0.960 -8.271 -1.453 1.00 86.81 86 LEU A C 1
ATOM 713 O O . LEU A 1 86 ? 1.258 -7.727 -0.395 1.00 86.81 86 LEU A O 1
ATOM 717 N N . HIS A 1 87 ? 0.084 -7.707 -2.296 1.00 87.81 87 HIS A N 1
ATOM 718 C CA . HIS A 1 87 ? -0.663 -6.493 -1.934 1.00 87.81 87 HIS A CA 1
ATOM 719 C C . HIS A 1 87 ? -1.570 -6.729 -0.727 1.00 87.81 87 HIS A C 1
ATOM 721 O O . HIS A 1 87 ? -1.620 -5.889 0.169 1.00 87.81 87 HIS A O 1
ATOM 727 N N . VAL A 1 88 ? -2.266 -7.871 -0.696 1.00 88.81 88 VAL A N 1
ATOM 728 C CA . VAL A 1 88 ? -3.147 -8.242 0.420 1.00 88.81 88 VAL A CA 1
ATOM 729 C C . VAL A 1 88 ? -2.333 -8.456 1.689 1.00 88.81 88 VAL A C 1
ATOM 731 O O . VAL A 1 88 ? -2.717 -7.948 2.737 1.00 88.81 88 VAL A O 1
ATOM 734 N N . GLU A 1 89 ? -1.197 -9.149 1.598 1.00 88.62 89 GLU A N 1
ATOM 735 C CA . GLU A 1 89 ? -0.312 -9.367 2.745 1.00 88.62 89 GLU A CA 1
ATOM 736 C C . GLU A 1 89 ? 0.240 -8.053 3.308 1.00 88.62 89 GLU A C 1
ATOM 738 O O . GLU A 1 89 ? 0.155 -7.820 4.513 1.00 88.62 89 GLU A O 1
ATOM 743 N N . ILE A 1 90 ? 0.764 -7.174 2.447 1.00 89.56 90 ILE A N 1
ATOM 744 C CA . ILE A 1 90 ? 1.296 -5.874 2.870 1.00 89.56 90 ILE A CA 1
ATOM 745 C C . ILE A 1 90 ? 0.192 -5.040 3.510 1.00 89.56 90 ILE A C 1
ATOM 747 O O . ILE A 1 90 ? 0.386 -4.547 4.615 1.00 89.56 90 ILE A O 1
ATOM 751 N N . PHE A 1 91 ? -0.965 -4.913 2.852 1.00 90.69 91 PHE A N 1
ATOM 752 C CA . PHE A 1 91 ? -2.075 -4.131 3.383 1.00 90.69 91 PHE A CA 1
ATOM 753 C C . PHE A 1 91 ? -2.530 -4.676 4.731 1.00 90.69 91 PHE A C 1
ATOM 755 O O . PHE A 1 91 ? -2.623 -3.918 5.685 1.00 90.69 91 PHE A O 1
ATOM 762 N N . TYR A 1 92 ? -2.738 -5.989 4.838 1.00 90.69 92 TYR A N 1
ATOM 763 C CA . TYR A 1 92 ? -3.153 -6.616 6.085 1.00 90.69 92 TYR A CA 1
ATOM 764 C C . TYR A 1 92 ? -2.141 -6.344 7.203 1.00 90.69 92 TYR A C 1
ATOM 766 O O . TYR A 1 92 ? -2.536 -5.910 8.274 1.00 90.69 92 TYR A O 1
ATOM 774 N N . ASN A 1 93 ? -0.837 -6.484 6.964 1.00 89.94 93 ASN A N 1
ATOM 775 C CA . ASN A 1 93 ? 0.188 -6.317 8.002 1.00 89.94 93 ASN A CA 1
ATOM 776 C C . ASN A 1 93 ? 0.291 -4.909 8.605 1.00 89.94 93 ASN A C 1
ATOM 778 O O . ASN A 1 93 ? 0.879 -4.760 9.676 1.00 89.94 93 ASN A O 1
ATOM 782 N N . VAL A 1 94 ? -0.250 -3.891 7.938 1.00 91.12 94 VAL A N 1
ATOM 783 C CA . VAL A 1 94 ? -0.085 -2.484 8.334 1.00 91.12 94 VAL A CA 1
ATOM 784 C C . VAL A 1 94 ? -1.367 -1.843 8.875 1.00 91.12 94 VAL A C 1
ATOM 786 O O . VAL A 1 94 ? -1.400 -0.641 9.141 1.00 91.12 94 VAL A O 1
ATOM 789 N N . LEU A 1 95 ? -2.423 -2.644 9.035 1.00 92.88 95 LEU A N 1
ATOM 790 C CA . LEU A 1 95 ? -3.696 -2.231 9.619 1.00 92.88 95 LEU A CA 1
ATOM 791 C C . LEU A 1 95 ? -3.657 -2.187 11.149 1.00 92.88 95 LEU A C 1
ATOM 793 O O . LEU A 1 95 ? -2.895 -2.897 11.810 1.00 92.88 95 LEU A O 1
ATOM 797 N N . THR A 1 96 ? -4.574 -1.406 11.712 1.00 93.88 96 THR A N 1
ATOM 798 C CA . THR A 1 96 ? -4.856 -1.403 13.150 1.00 93.88 96 THR A CA 1
ATOM 799 C C . THR A 1 96 ? -5.545 -2.698 13.593 1.00 93.88 96 THR A C 1
ATOM 801 O O . THR A 1 96 ? -6.143 -3.425 12.790 1.00 93.88 96 THR A O 1
ATOM 804 N N . LYS A 1 97 ? -5.504 -2.995 14.898 1.00 91.44 97 LYS A N 1
ATOM 805 C CA . LYS A 1 97 ? -6.140 -4.202 15.465 1.00 91.44 97 LYS A CA 1
ATOM 806 C C . LYS A 1 97 ? -7.652 -4.203 15.260 1.00 91.44 97 LYS A C 1
ATOM 808 O O . LYS A 1 97 ? -8.256 -5.250 15.036 1.00 91.44 97 LYS A O 1
ATOM 813 N N . GLU A 1 98 ? -8.259 -3.030 15.328 1.00 92.88 98 GLU A N 1
ATOM 814 C CA . GLU A 1 98 ? -9.679 -2.792 15.116 1.00 92.88 98 GLU A CA 1
ATOM 815 C C . GLU A 1 98 ? -10.054 -3.155 13.677 1.00 92.88 98 GLU A C 1
ATOM 817 O O . GLU A 1 98 ? -11.015 -3.889 13.437 1.00 92.88 98 GLU A O 1
ATOM 822 N N . SER A 1 99 ? -9.236 -2.714 12.721 1.00 94.06 99 SER A N 1
ATOM 823 C CA . SER A 1 99 ? -9.412 -3.010 11.302 1.00 94.06 99 SER A CA 1
ATOM 824 C C . SER A 1 99 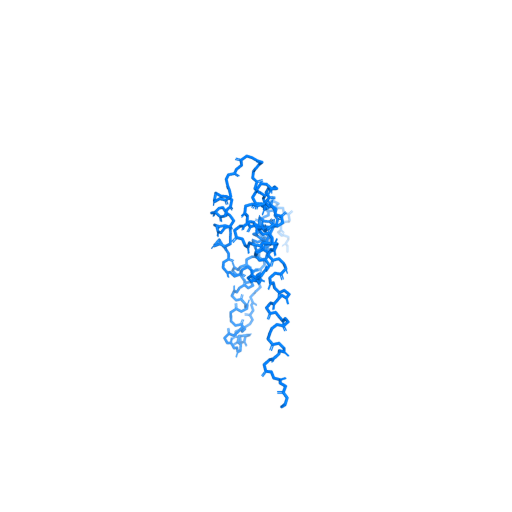? -9.186 -4.489 10.987 1.00 94.06 99 SER A C 1
ATOM 826 O O . SER A 1 99 ? -9.963 -5.064 10.225 1.00 94.06 99 SER A O 1
ATOM 828 N N . TRP A 1 100 ? -8.205 -5.138 11.627 1.00 92.62 100 TRP A N 1
ATOM 829 C CA . TRP A 1 100 ? -8.037 -6.599 11.572 1.00 92.62 100 TRP A CA 1
ATOM 830 C C . TRP A 1 100 ? -9.289 -7.320 12.034 1.00 92.62 100 TRP A C 1
ATOM 832 O O . TRP A 1 100 ? -9.832 -8.151 11.311 1.00 92.62 100 TRP A O 1
ATOM 842 N N . SER A 1 101 ? -9.784 -6.968 13.221 1.00 91.69 101 SER A N 1
ATOM 843 C CA . SER A 1 101 ? -10.962 -7.611 13.792 1.00 91.69 101 SER A CA 1
ATOM 844 C C . SER A 1 101 ? -12.189 -7.445 12.898 1.00 91.69 101 SER A C 1
ATOM 846 O O . SER A 1 101 ? -13.001 -8.365 12.808 1.00 91.69 101 SER A O 1
ATOM 848 N N . LEU A 1 102 ? -12.338 -6.293 12.239 1.00 92.06 102 LEU A N 1
ATOM 849 C CA . LEU A 1 102 ? -13.431 -6.044 11.304 1.00 92.06 102 LEU A CA 1
ATOM 850 C C . LEU A 1 102 ? -13.321 -6.932 10.058 1.00 92.06 102 LEU A C 1
ATOM 852 O O . LEU A 1 102 ? -14.307 -7.550 9.652 1.00 92.06 102 LEU A O 1
ATOM 856 N N . ILE A 1 103 ? -12.127 -7.017 9.470 1.00 91.19 103 ILE A N 1
ATOM 857 C CA . ILE A 1 103 ? -11.864 -7.838 8.285 1.00 91.19 103 ILE A CA 1
ATOM 858 C C . ILE A 1 103 ? -12.055 -9.324 8.593 1.00 91.19 103 ILE A C 1
ATOM 860 O O . ILE A 1 103 ? -12.699 -10.031 7.814 1.00 91.19 103 ILE A O 1
ATOM 864 N N . ASP A 1 104 ? -11.546 -9.793 9.729 1.00 91.00 104 ASP A N 1
ATOM 865 C CA . ASP A 1 104 ? -11.676 -11.180 10.166 1.00 91.00 104 ASP A CA 1
ATOM 866 C C . ASP A 1 104 ? -13.135 -11.535 10.443 1.00 91.00 104 ASP A C 1
ATOM 868 O O . ASP A 1 104 ? -13.607 -12.585 10.007 1.00 91.00 104 ASP A O 1
ATOM 872 N N . ALA A 1 105 ? -13.891 -10.650 11.099 1.00 91.31 105 ALA A N 1
ATOM 873 C CA . ALA A 1 105 ? -15.316 -10.858 11.341 1.00 91.31 105 ALA A CA 1
ATOM 874 C C . ALA A 1 105 ? -16.117 -10.915 10.030 1.00 91.31 105 ALA A C 1
ATOM 876 O O . ALA A 1 105 ? -16.909 -11.839 9.840 1.00 91.31 105 ALA A O 1
ATOM 877 N N . ALA A 1 106 ? -15.877 -9.984 9.100 1.00 89.25 106 ALA A N 1
ATOM 878 C CA . ALA A 1 106 ? -16.516 -9.974 7.780 1.00 89.25 106 ALA A CA 1
ATOM 879 C C . ALA A 1 106 ? -16.123 -11.193 6.933 1.00 89.25 106 ALA A C 1
ATOM 881 O O . ALA A 1 106 ? -16.901 -11.684 6.113 1.00 89.25 106 ALA A O 1
ATOM 882 N N . SER A 1 107 ? -14.918 -11.712 7.158 1.00 87.50 107 SER A N 1
ATOM 883 C CA . SER A 1 107 ? -14.435 -12.932 6.537 1.00 87.50 107 SER A CA 1
ATOM 884 C C . SER A 1 107 ? -14.956 -14.191 7.246 1.00 87.50 107 SER A C 1
ATOM 886 O O . SER A 1 107 ? -14.975 -15.250 6.636 1.00 87.50 107 SER A O 1
ATOM 888 N N . GLY A 1 108 ? -15.448 -14.140 8.479 1.00 87.94 108 GLY A N 1
ATOM 889 C CA . GLY A 1 108 ? -15.776 -15.356 9.235 1.00 87.94 108 GLY A CA 1
ATOM 890 C C . GLY A 1 108 ? -14.529 -16.121 9.702 1.00 87.94 108 GLY A C 1
ATOM 891 O O . GLY A 1 108 ? -14.547 -17.346 9.792 1.00 87.94 108 GLY A O 1
ATOM 892 N N . GLY A 1 109 ? -13.440 -15.400 9.964 1.00 84.12 109 GLY A N 1
ATOM 893 C CA . GLY A 1 109 ? -12.142 -15.915 10.387 1.00 84.12 109 GLY A CA 1
ATOM 894 C C . GLY A 1 109 ? -10.989 -15.248 9.638 1.00 84.12 109 GLY A C 1
ATOM 895 O O . GLY A 1 109 ? -11.207 -14.586 8.622 1.00 84.12 109 GLY A O 1
ATOM 896 N N . ALA A 1 110 ? -9.764 -15.456 10.130 1.00 82.81 110 ALA A N 1
ATOM 897 C CA . ALA A 1 110 ? -8.562 -14.888 9.525 1.00 82.81 110 ALA A CA 1
ATOM 898 C C . ALA A 1 110 ? -8.467 -15.220 8.032 1.00 82.81 110 ALA A C 1
ATOM 900 O O . ALA A 1 110 ? -8.652 -16.375 7.632 1.00 82.81 110 ALA A O 1
ATOM 901 N N . ILE A 1 111 ? -8.136 -14.221 7.210 1.00 75.62 111 ILE A N 1
ATOM 902 C CA . ILE A 1 111 ? -8.010 -14.375 5.749 1.00 75.62 111 ILE A CA 1
ATOM 903 C C . ILE A 1 111 ? -7.084 -15.546 5.389 1.00 75.62 111 ILE A C 1
ATOM 905 O O . ILE A 1 111 ? -7.395 -16.327 4.488 1.00 75.62 111 ILE A O 1
ATOM 909 N N . TRP A 1 112 ? -6.001 -15.736 6.145 1.00 74.31 112 TRP A N 1
ATOM 910 C CA . TRP A 1 112 ? -5.048 -16.826 5.923 1.00 74.31 112 TRP A CA 1
ATOM 911 C C . TRP A 1 112 ? -5.634 -18.226 6.126 1.00 74.31 112 TRP A C 1
ATOM 913 O O . TRP A 1 112 ? -5.202 -19.170 5.466 1.00 74.31 112 TRP A O 1
ATOM 923 N N . ASN A 1 113 ? -6.670 -18.373 6.953 1.00 69.50 113 ASN A N 1
ATOM 924 C CA . ASN A 1 113 ? -7.325 -19.665 7.161 1.00 69.50 113 ASN A CA 1
ATOM 925 C C . ASN A 1 113 ? -8.137 -20.095 5.928 1.00 69.50 113 ASN A C 1
ATOM 927 O O . ASN A 1 113 ? -8.247 -21.285 5.638 1.00 69.50 113 ASN A O 1
ATOM 931 N N . LYS A 1 114 ? -8.647 -19.136 5.145 1.00 61.44 114 LYS A N 1
ATOM 932 C CA . LYS A 1 114 ? -9.438 -19.419 3.938 1.00 61.44 114 LYS A CA 1
ATOM 933 C C . LYS A 1 114 ? -8.606 -19.893 2.750 1.00 61.44 114 LYS A C 1
ATOM 935 O O . LYS A 1 114 ? -9.095 -20.673 1.934 1.00 61.44 114 LYS A O 1
ATOM 940 N N . GLU A 1 115 ? -7.363 -19.431 2.635 1.00 58.16 115 GLU A N 1
ATOM 941 C CA . GLU A 1 115 ? -6.446 -19.860 1.569 1.00 58.16 115 GLU A CA 1
ATOM 942 C C . GLU A 1 115 ? -6.101 -21.358 1.719 1.00 58.16 115 GLU A C 1
ATOM 944 O O . GLU A 1 115 ? -6.065 -22.117 0.745 1.00 58.16 115 GLU A O 1
ATOM 949 N N . VAL A 1 116 ? -5.961 -21.821 2.965 1.00 56.47 116 VAL A N 1
ATOM 950 C CA . VAL A 1 116 ? -5.710 -23.231 3.310 1.00 56.47 116 VAL A CA 1
ATOM 951 C C . VAL A 1 116 ? -6.939 -24.114 3.035 1.00 56.47 116 VAL A C 1
ATOM 953 O O . VAL A 1 116 ? -6.814 -25.230 2.521 1.00 56.47 116 VAL A O 1
ATOM 956 N N . GLU A 1 117 ? -8.154 -23.625 3.291 1.00 55.56 117 GLU A N 1
ATOM 957 C CA . GLU A 1 117 ? -9.394 -24.354 2.971 1.00 55.56 117 GLU A CA 1
ATOM 958 C C . GLU A 1 117 ? -9.649 -24.470 1.456 1.00 55.56 117 GLU A C 1
ATOM 960 O O . GLU A 1 117 ? -10.115 -25.504 0.964 1.00 55.56 117 GLU A O 1
ATOM 965 N N . ARG A 1 118 ? -9.297 -23.442 0.673 1.00 54.97 118 ARG A N 1
ATOM 966 C CA . ARG A 1 118 ? -9.452 -23.462 -0.792 1.00 54.97 118 ARG A CA 1
ATOM 967 C C . ARG A 1 118 ? -8.456 -24.412 -1.468 1.00 54.97 118 ARG A C 1
ATOM 969 O O . ARG A 1 118 ? -8.819 -25.140 -2.388 1.00 54.97 118 ARG A O 1
ATOM 976 N N . THR A 1 119 ? -7.214 -24.463 -0.995 1.00 45.78 119 THR A N 1
ATOM 977 C CA . THR A 1 119 ? -6.185 -25.373 -1.537 1.00 45.78 119 THR A CA 1
ATOM 978 C C . THR A 1 119 ? -6.437 -26.836 -1.158 1.00 45.78 119 THR A C 1
ATOM 980 O O . THR A 1 119 ? -6.233 -27.735 -1.976 1.00 45.78 119 THR A O 1
ATOM 983 N N . SER A 1 120 ? -6.972 -27.095 0.038 1.00 52.28 120 SER A N 1
ATOM 984 C CA . SER A 1 120 ? -7.350 -28.448 0.471 1.00 52.28 120 SER A CA 1
ATOM 985 C C . SER A 1 120 ? -8.613 -28.996 -0.209 1.00 52.28 120 SER A C 1
ATOM 987 O O . SER A 1 120 ? -8.778 -30.214 -0.285 1.00 52.28 120 SER A O 1
ATOM 989 N N . THR A 1 121 ? -9.483 -28.142 -0.758 1.00 51.03 121 THR A N 1
ATOM 990 C CA . THR A 1 121 ? -10.669 -28.564 -1.530 1.00 51.03 121 THR A CA 1
ATOM 991 C C . THR A 1 121 ? -10.391 -28.785 -3.019 1.00 51.03 121 THR A C 1
ATOM 993 O O . THR A 1 121 ? -11.053 -29.625 -3.632 1.00 51.03 121 THR A O 1
ATOM 996 N N . ILE A 1 122 ? -9.387 -28.119 -3.601 1.00 53.31 122 ILE A N 1
ATOM 997 C CA . ILE A 1 122 ? -8.970 -28.332 -5.001 1.00 53.31 122 ILE A CA 1
ATOM 998 C C . ILE A 1 122 ? -8.325 -29.718 -5.190 1.00 53.31 122 ILE A C 1
ATOM 1000 O O . ILE A 1 122 ? -8.646 -30.408 -6.152 1.00 53.31 122 ILE A O 1
ATOM 1004 N N . ASN A 1 123 ? -7.544 -30.202 -4.218 1.00 44.88 123 ASN A N 1
ATOM 1005 C CA . ASN A 1 123 ? -6.923 -31.539 -4.256 1.00 44.88 123 ASN A CA 1
ATOM 1006 C C . ASN A 1 123 ? -7.896 -32.721 -4.048 1.00 44.88 123 ASN A C 1
ATOM 1008 O O . ASN A 1 123 ? -7.453 -33.864 -3.953 1.00 44.88 123 ASN A O 1
ATOM 1012 N N . ARG A 1 124 ? -9.213 -32.486 -3.943 1.00 47.12 124 ARG A N 1
ATOM 1013 C CA . ARG A 1 124 ? -10.217 -33.553 -3.742 1.00 47.12 124 ARG A CA 1
ATOM 1014 C C . ARG A 1 124 ? -11.089 -33.834 -4.966 1.00 47.12 124 ARG A C 1
ATOM 1016 O O . ARG A 1 124 ? -11.967 -34.687 -4.864 1.00 47.12 124 ARG A O 1
ATOM 1023 N N . ARG A 1 125 ? -10.893 -33.129 -6.090 1.00 46.38 125 ARG A N 1
ATOM 1024 C CA . ARG A 1 125 ? -11.660 -33.376 -7.329 1.00 46.38 125 ARG A CA 1
ATOM 1025 C C . ARG A 1 125 ? -10.985 -34.302 -8.335 1.00 46.38 125 ARG A C 1
ATOM 1027 O O . ARG A 1 125 ? -11.695 -34.804 -9.196 1.00 46.38 125 ARG A O 1
ATOM 1034 N N . ASP A 1 126 ? -9.702 -34.606 -8.158 1.00 49.41 126 ASP A N 1
ATOM 1035 C CA . ASP A 1 126 ? -8.982 -35.564 -8.998 1.00 49.41 126 ASP A CA 1
ATOM 1036 C C . ASP A 1 126 ? -8.510 -36.749 -8.145 1.00 49.41 126 ASP A C 1
ATOM 1038 O O . ASP A 1 126 ? -7.409 -36.771 -7.598 1.00 49.41 126 ASP A O 1
ATOM 1042 N N . GLY A 1 127 ? -9.386 -37.737 -7.991 1.00 39.94 127 GLY A N 1
ATOM 1043 C CA . GLY A 1 127 ? -9.067 -39.056 -7.449 1.00 39.94 127 GLY A CA 1
ATOM 1044 C C . GLY A 1 127 ? -9.915 -40.109 -8.173 1.00 39.94 127 GLY A C 1
ATOM 1045 O O . GLY A 1 127 ? -11.051 -39.786 -8.513 1.00 39.94 127 GLY A O 1
ATOM 1046 N N . PRO A 1 128 ? -9.349 -41.296 -8.454 1.00 48.03 128 PRO A N 1
ATOM 1047 C CA . PRO A 1 128 ? -9.735 -42.201 -9.546 1.00 48.03 128 PRO A CA 1
ATOM 1048 C C . PRO A 1 128 ? -11.156 -42.767 -9.473 1.00 48.03 128 PRO A C 1
ATOM 1050 O O . PRO A 1 128 ? -11.666 -42.972 -8.348 1.00 48.03 128 PRO A O 1
#

Foldseek 3Di:
DDDDDDDDDDDDDPPPPPDDDPPQQDDPVSVVVVCCPNVVPVVNLVVLVVCLQVQAADQPHDLVVSVVVNVVSCVVCVPSPDDPVVSVVSSQVRYHPVSQVVVQVVVVHHPVVVVVVVVVVVVPPDDD

Sequence (128 aa):
MHIPSHFMVDGWNQVECTYQPHHSITSWDDLCNKFFARYILPSKTALMRSEITMFHQEEDGPLFEAWEIFTSILLKCPHHGIADWLHVEIFYNVLTKESWSLIDAASGGAIWNKEVERTSTINRRDGP

InterPro domains:
  IPR005162 Retrotransposon-derived protein PEG10, N-terminal capsid-like domain [PF03732] (22-95)

pLDDT: mean 73.42, std 18.35, range [31.77, 94.06]

Secondary structure (DSSP, 8-state):
---------------------TT---SHHHHHHHHHHHHS-HHHHHHHHHHHHH----TT--HHHHHHHHHHHHHT-TTS---HHHHHHHHHHTS-HHHHHHHHHHHTS-HHHHHHHHHHHHTTS---